Protein AF-A0A832H7Q5-F1 (afdb_monomer_lite)

Radius of gyration: 24.89 Å; chains: 1; bounding box: 67×44×54 Å

pLDDT: mean 77.98, std 15.58, range [41.97, 97.06]

Sequence (79 aa):
MTDVLHFWLMGTTLTIRLRQDLALWLQEQSRATGRSQSSLVKEALDKARGAKPAKPFLKLAGSLEGDSGFSRRKGFARQ

Secondary structure (DSSP, 8-state):
----------S-----PPPHHHHHHHHHHHHHHT--HHHHHHHHHHHHHHTS---GGGTTTTSS---TTTT-STTT---

Foldseek 3Di:
DDDDPPPDPPDDDDDDDDDPVVVVVLVVVCVVVVHDSVVVVVVVVVVVVVPPPPVVVCPCPVVDDDDPCPQPDPPRDDD

Structure (mmCIF, N/CA/C/O backbone):
data_AF-A0A832H7Q5-F1
#
_entry.id   AF-A0A832H7Q5-F1
#
loop_
_atom_site.group_PDB
_atom_site.id
_atom_site.type_symbol
_atom_site.label_atom_id
_atom_site.label_alt_id
_atom_site.label_comp_id
_atom_site.label_asym_id
_atom_site.label_entity_id
_atom_site.label_seq_id
_atom_site.pdbx_PDB_ins_code
_atom_site.Cartn_x
_atom_site.Cartn_y
_atom_site.Cartn_z
_atom_site.occupancy
_atom_site.B_iso_or_equiv
_atom_site.auth_seq_id
_atom_site.auth_comp_id
_atom_site.auth_asym_id
_atom_site.auth_atom_id
_atom_site.pdbx_PDB_model_num
ATOM 1 N N . MET A 1 1 ? -34.755 30.445 4.688 1.00 41.97 1 MET A N 1
ATOM 2 C CA . MET A 1 1 ? -33.522 30.324 3.884 1.00 41.97 1 MET A CA 1
ATOM 3 C C . MET A 1 1 ? -32.712 29.185 4.472 1.00 41.97 1 MET A C 1
ATOM 5 O O . MET A 1 1 ? -32.083 29.371 5.501 1.00 41.97 1 MET A O 1
ATOM 9 N N . THR A 1 2 ? -32.849 27.983 3.919 1.00 49.06 2 THR A N 1
ATOM 10 C CA . THR A 1 2 ? -32.082 26.805 4.344 1.00 49.06 2 THR A CA 1
ATOM 11 C C . THR A 1 2 ? -30.953 26.612 3.347 1.00 49.06 2 THR A C 1
ATOM 13 O O . THR A 1 2 ? -31.186 26.127 2.241 1.00 49.06 2 THR A O 1
ATOM 16 N N . ASP A 1 3 ? -29.759 27.057 3.722 1.00 51.47 3 ASP A N 1
ATOM 17 C CA . ASP A 1 3 ? -28.536 26.824 2.960 1.00 51.47 3 ASP A CA 1
ATOM 18 C C . ASP A 1 3 ? -28.243 25.318 2.954 1.00 51.47 3 ASP A C 1
ATOM 20 O O . ASP A 1 3 ? -27.944 24.713 3.986 1.00 51.47 3 ASP A O 1
ATOM 24 N N . VAL A 1 4 ? -28.410 24.688 1.793 1.00 60.06 4 VAL A N 1
ATOM 25 C CA . VAL A 1 4 ? -28.065 23.283 1.582 1.00 60.06 4 VAL A CA 1
ATOM 26 C C . VAL A 1 4 ? -26.582 23.243 1.240 1.00 60.06 4 VAL A C 1
ATOM 28 O O . VAL A 1 4 ? -26.176 23.626 0.144 1.00 60.06 4 VAL A O 1
ATOM 31 N N . LEU A 1 5 ? -25.762 22.783 2.186 1.00 65.62 5 LEU A N 1
ATOM 32 C CA . LEU A 1 5 ? -24.339 22.535 1.964 1.00 65.62 5 LEU A CA 1
ATOM 33 C C . LEU A 1 5 ? -24.165 21.475 0.866 1.00 65.62 5 LEU A C 1
ATOM 35 O O . LEU A 1 5 ? -24.256 20.272 1.114 1.00 65.62 5 LEU A O 1
ATOM 39 N N . HIS A 1 6 ? -23.887 21.919 -0.358 1.00 60.34 6 HIS A N 1
ATOM 40 C CA . HIS A 1 6 ? -23.406 21.048 -1.423 1.00 60.34 6 HIS A CA 1
ATOM 41 C C . HIS A 1 6 ? -21.973 20.619 -1.092 1.00 60.34 6 HIS A C 1
ATOM 43 O O . HIS A 1 6 ? -21.014 21.349 -1.342 1.00 60.34 6 HIS A O 1
ATOM 49 N N . PHE A 1 7 ? -21.827 19.423 -0.520 1.00 60.09 7 PHE A N 1
ATOM 50 C CA . PHE A 1 7 ? -20.532 18.792 -0.283 1.00 60.09 7 PHE A CA 1
ATOM 51 C C . PHE A 1 7 ? -19.917 18.408 -1.636 1.00 60.09 7 PHE A C 1
ATOM 53 O O . PHE A 1 7 ? -20.138 17.317 -2.161 1.00 60.09 7 PHE A O 1
ATOM 60 N N . TRP A 1 8 ? -19.188 19.341 -2.249 1.00 57.84 8 TRP A N 1
ATOM 61 C CA . TRP A 1 8 ? -18.369 19.058 -3.421 1.00 57.84 8 TRP A CA 1
ATOM 62 C C . TRP A 1 8 ? -17.326 18.013 -3.026 1.00 57.84 8 TRP A C 1
ATOM 64 O O . TRP A 1 8 ? -16.453 18.260 -2.197 1.00 57.84 8 TRP A O 1
ATOM 74 N N . LEU A 1 9 ? -17.446 16.816 -3.596 1.00 60.25 9 LEU A N 1
ATOM 75 C CA . LEU A 1 9 ? -16.521 15.712 -3.388 1.00 60.25 9 LEU A CA 1
ATOM 76 C C . LEU A 1 9 ? -15.145 16.131 -3.940 1.00 60.25 9 LEU A C 1
ATOM 78 O O . LEU A 1 9 ? -14.883 15.991 -5.131 1.00 60.25 9 LEU A O 1
ATOM 82 N N . MET A 1 10 ? -14.263 16.684 -3.102 1.00 66.25 10 MET A N 1
ATOM 83 C CA . MET A 1 10 ? -12.928 17.163 -3.508 1.00 66.25 10 MET A CA 1
ATOM 84 C C . MET A 1 10 ? -11.936 16.011 -3.778 1.00 66.25 10 MET A C 1
ATOM 86 O O . MET A 1 10 ? -10.762 16.076 -3.421 1.00 66.25 10 MET A O 1
ATOM 90 N N . GLY A 1 11 ? -12.405 14.919 -4.383 1.00 66.69 11 GLY A N 1
ATOM 91 C CA . GLY A 1 11 ? -11.598 13.758 -4.728 1.00 66.69 11 GLY A CA 1
ATOM 92 C C . GLY A 1 11 ? -12.309 12.824 -5.702 1.00 66.69 11 GLY A C 1
ATOM 93 O O . GLY A 1 11 ? -13.521 12.621 -5.630 1.00 66.69 11 GLY A O 1
ATOM 94 N N . THR A 1 12 ? -11.538 12.218 -6.604 1.00 77.25 12 THR A N 1
ATOM 95 C CA . THR A 1 12 ? -12.038 11.198 -7.530 1.00 77.25 12 THR A CA 1
ATOM 96 C C . THR A 1 12 ? -12.350 9.923 -6.748 1.00 77.25 12 THR A C 1
ATOM 98 O O . THR A 1 12 ? -11.441 9.211 -6.317 1.00 77.25 12 THR A O 1
ATOM 101 N N . THR A 1 13 ? -13.635 9.638 -6.536 1.00 82.00 13 THR A N 1
ATOM 102 C CA . THR A 1 13 ? -14.078 8.408 -5.867 1.00 82.00 13 THR A CA 1
ATOM 103 C C . THR A 1 13 ? -14.261 7.299 -6.894 1.00 82.00 13 THR A C 1
ATOM 105 O O . THR A 1 13 ? -15.003 7.455 -7.859 1.00 82.00 13 THR A O 1
ATOM 108 N N . LEU A 1 14 ? -13.584 6.173 -6.674 1.00 82.12 14 LEU A N 1
ATOM 109 C CA . LEU A 1 14 ? -13.705 4.962 -7.479 1.00 82.12 14 LEU A CA 1
ATOM 110 C C . LEU A 1 14 ? -14.294 3.846 -6.613 1.00 82.12 14 LEU A C 1
ATOM 112 O O . LEU A 1 14 ? -13.707 3.470 -5.599 1.00 82.12 14 LEU A O 1
ATOM 116 N N . THR A 1 15 ? -15.435 3.298 -7.025 1.00 88.50 15 THR A N 1
ATOM 117 C CA . THR A 1 15 ? -16.043 2.130 -6.378 1.00 88.50 15 THR A CA 1
ATOM 118 C C . THR A 1 15 ? -15.604 0.864 -7.107 1.00 88.50 15 THR A C 1
ATOM 120 O O . THR A 1 15 ? -15.868 0.708 -8.296 1.00 88.50 15 THR A O 1
ATOM 123 N N . ILE A 1 16 ? -14.946 -0.053 -6.397 1.00 87.75 16 ILE A N 1
ATOM 124 C CA . ILE A 1 16 ? -14.464 -1.325 -6.951 1.00 87.75 1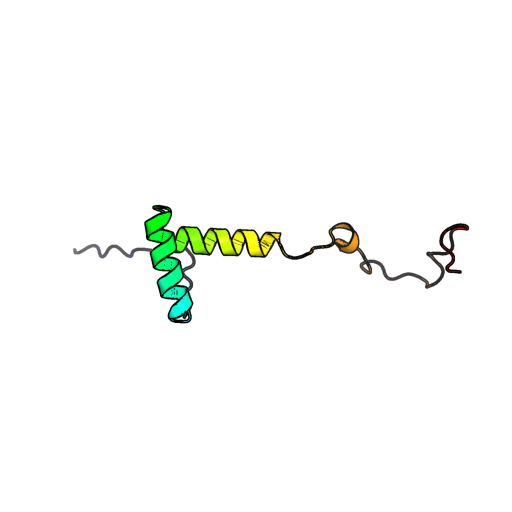6 ILE A CA 1
ATOM 125 C C . ILE A 1 16 ? -15.163 -2.471 -6.224 1.00 87.75 16 ILE A C 1
ATOM 127 O O . ILE A 1 16 ? -15.223 -2.487 -4.995 1.00 87.75 16 ILE A O 1
ATOM 131 N N . ARG A 1 17 ? -15.666 -3.451 -6.978 1.00 93.62 17 ARG A N 1
ATOM 132 C CA . ARG A 1 17 ? -16.134 -4.718 -6.409 1.00 93.62 17 ARG A CA 1
ATOM 133 C C . ARG A 1 17 ? -14.939 -5.638 -6.192 1.00 93.62 17 ARG A C 1
ATOM 135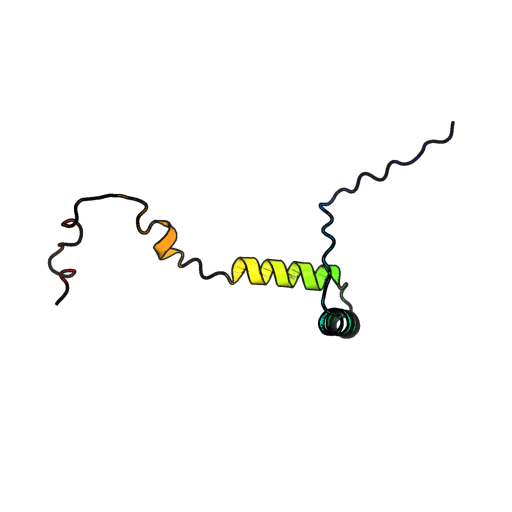 O O . ARG A 1 17 ? -14.248 -5.988 -7.144 1.00 93.62 17 ARG A O 1
ATOM 142 N N . LEU A 1 18 ? -14.705 -6.012 -4.941 1.00 93.50 18 LEU A N 1
ATOM 143 C CA . LEU A 1 18 ? -13.672 -6.967 -4.557 1.00 93.50 18 LEU A CA 1
ATOM 144 C C . LEU A 1 18 ? -14.305 -8.339 -4.338 1.00 93.50 18 LEU A C 1
ATOM 146 O O . LEU A 1 18 ? -15.476 -8.442 -3.968 1.00 93.50 18 LEU A O 1
ATOM 150 N N . ARG A 1 19 ? -13.522 -9.396 -4.553 1.00 97.00 19 ARG A N 1
ATOM 151 C CA . ARG A 1 19 ? -13.923 -10.734 -4.121 1.00 97.00 19 ARG A CA 1
ATOM 152 C C . ARG A 1 19 ? -14.011 -10.775 -2.590 1.00 97.00 19 ARG A C 1
ATOM 154 O O . ARG A 1 19 ? -13.299 -10.036 -1.906 1.00 97.00 19 ARG A O 1
ATOM 161 N N . GLN A 1 20 ? -14.901 -11.614 -2.066 1.00 95.44 20 GLN A N 1
ATOM 162 C CA . GLN A 1 20 ? -15.227 -11.649 -0.637 1.00 95.44 20 GLN A CA 1
ATOM 163 C C . GLN A 1 20 ? -14.016 -11.993 0.242 1.00 95.44 20 GLN A C 1
ATOM 165 O O . GLN A 1 20 ? -13.808 -11.350 1.268 1.00 95.44 20 GLN A O 1
ATOM 170 N N . ASP A 1 21 ? -13.194 -12.947 -0.196 1.00 97.06 21 ASP A N 1
ATOM 171 C CA . ASP A 1 21 ? -11.922 -13.327 0.431 1.00 97.06 21 ASP A CA 1
ATOM 172 C C . ASP A 1 21 ? -10.991 -12.119 0.603 1.00 97.06 21 ASP A C 1
ATOM 174 O O . ASP A 1 21 ? -10.472 -11.861 1.688 1.00 97.06 21 ASP A O 1
ATOM 178 N N . LEU A 1 22 ? -10.837 -11.326 -0.457 1.00 95.81 22 LEU A N 1
ATOM 179 C CA . LEU A 1 22 ? -9.946 -10.170 -0.472 1.00 95.81 22 LEU A CA 1
ATOM 180 C C . LEU A 1 22 ? -10.485 -9.026 0.395 1.00 95.81 22 LEU A C 1
ATOM 182 O O . LEU A 1 22 ? -9.709 -8.339 1.057 1.00 95.81 22 LEU A O 1
ATOM 186 N N . ALA A 1 23 ? -11.804 -8.833 0.423 1.00 95.19 23 ALA A N 1
ATOM 187 C CA . ALA A 1 23 ? -12.439 -7.832 1.275 1.00 95.19 23 ALA A CA 1
ATOM 188 C C . ALA A 1 23 ? -12.255 -8.144 2.770 1.00 95.19 23 ALA A C 1
ATOM 190 O O . ALA A 1 23 ? -11.910 -7.246 3.541 1.00 95.19 23 ALA A O 1
ATOM 191 N N . LEU A 1 24 ? -12.433 -9.411 3.165 1.00 96.88 24 LEU A N 1
ATOM 192 C CA . LEU A 1 24 ? -12.196 -9.868 4.538 1.00 96.88 24 LEU A CA 1
ATOM 193 C C . LEU A 1 24 ? -10.730 -9.694 4.927 1.00 96.88 24 LEU A C 1
ATOM 195 O O . LEU A 1 24 ? -10.431 -9.067 5.944 1.00 96.88 24 LEU A O 1
ATOM 199 N N . TRP A 1 25 ? -9.817 -10.143 4.066 1.00 96.69 25 TRP A N 1
ATOM 200 C CA . TRP A 1 25 ? -8.386 -9.974 4.292 1.00 96.69 25 TRP A CA 1
ATOM 201 C C . TRP A 1 25 ? -8.001 -8.495 4.453 1.00 96.69 25 TRP A C 1
ATOM 203 O O . TRP A 1 25 ? -7.291 -8.133 5.389 1.00 96.69 25 TRP A O 1
ATOM 213 N N . LEU A 1 26 ? -8.518 -7.600 3.603 1.00 95.88 26 LEU A N 1
ATOM 214 C CA . LEU A 1 26 ? -8.246 -6.162 3.700 1.00 95.88 26 LEU A CA 1
ATOM 215 C C . LEU A 1 26 ? -8.753 -5.564 5.024 1.00 95.88 26 LEU A C 1
ATOM 217 O O . LEU A 1 26 ? -8.108 -4.681 5.598 1.00 95.88 26 LEU A O 1
ATOM 221 N N . GLN A 1 27 ? -9.894 -6.042 5.527 1.00 95.75 27 GLN A N 1
ATOM 222 C CA . GLN A 1 27 ? -10.434 -5.632 6.821 1.00 95.75 27 GLN A CA 1
ATOM 223 C C . GLN A 1 27 ? -9.554 -6.101 7.986 1.00 95.75 27 GLN A C 1
ATOM 225 O O . GLN A 1 27 ? -9.289 -5.318 8.900 1.00 95.75 27 GLN A O 1
ATOM 230 N N . GLU A 1 28 ? -9.080 -7.342 7.953 1.00 97.06 28 GLU A N 1
ATOM 231 C CA . GLU A 1 28 ? -8.160 -7.886 8.957 1.00 97.06 28 GLU A CA 1
ATOM 232 C C . GLU A 1 28 ? -6.833 -7.127 8.968 1.00 97.06 28 GLU A C 1
ATOM 234 O O . GLU A 1 28 ? -6.374 -6.708 10.029 1.00 97.06 28 GLU A O 1
ATOM 239 N N . GLN A 1 29 ? -6.260 -6.854 7.792 1.00 96.38 29 GLN A N 1
ATOM 240 C CA . GLN A 1 29 ? -5.031 -6.066 7.675 1.00 96.38 29 GLN A CA 1
ATOM 241 C C . GLN A 1 29 ? -5.207 -4.641 8.198 1.00 96.38 29 GLN A C 1
ATOM 243 O O . GLN A 1 29 ? -4.329 -4.116 8.882 1.00 96.38 29 GLN A O 1
ATOM 248 N N . SER A 1 30 ? -6.351 -4.015 7.925 1.00 95.88 30 SER A N 1
ATOM 249 C CA . SER A 1 30 ? -6.689 -2.696 8.467 1.00 95.88 30 SER A CA 1
ATOM 250 C C . SER A 1 30 ? -6.707 -2.701 10.000 1.00 95.88 30 SER A C 1
ATOM 252 O O . SER A 1 30 ? -6.125 -1.811 10.618 1.00 95.88 30 SER A O 1
ATOM 254 N N . ARG A 1 31 ? -7.290 -3.735 10.621 1.00 95.50 31 ARG A N 1
ATOM 255 C CA . ARG A 1 31 ? -7.301 -3.904 12.085 1.00 95.50 31 ARG A CA 1
ATOM 256 C C . ARG A 1 31 ? -5.906 -4.157 12.650 1.00 95.50 31 ARG A C 1
ATOM 258 O O . ARG A 1 31 ? -5.538 -3.528 13.633 1.00 95.50 31 ARG A O 1
ATOM 265 N N . ALA A 1 32 ? -5.136 -5.041 12.021 1.00 96.25 32 ALA A N 1
ATOM 266 C CA . ALA A 1 32 ? -3.798 -5.407 12.479 1.00 96.25 32 ALA A CA 1
ATOM 267 C C . ALA A 1 32 ? -2.801 -4.240 12.388 1.00 96.25 32 ALA A C 1
ATOM 269 O O . ALA A 1 32 ? -1.952 -4.079 13.257 1.00 96.25 32 ALA A O 1
ATOM 270 N N . THR A 1 33 ? -2.911 -3.414 11.345 1.00 93.50 33 THR A N 1
ATOM 271 C CA . THR A 1 33 ? -1.996 -2.283 11.107 1.00 93.50 33 THR A CA 1
ATOM 272 C C . THR A 1 33 ? -2.478 -0.963 11.706 1.00 93.50 33 THR A C 1
ATOM 274 O O . THR A 1 33 ? -1.725 0.008 11.712 1.00 93.50 33 THR A O 1
ATOM 277 N N . GLY A 1 34 ? -3.733 -0.889 12.164 1.00 95.12 34 GLY A N 1
ATOM 278 C CA . GLY A 1 34 ? -4.360 0.353 12.623 1.00 95.12 34 GLY A CA 1
ATOM 279 C C . GLY A 1 34 ? -4.582 1.393 11.515 1.00 95.12 34 GLY A C 1
ATOM 280 O O . GLY A 1 34 ? -4.832 2.561 11.806 1.00 95.12 34 GLY A O 1
ATOM 281 N N . ARG A 1 35 ? -4.476 1.005 10.237 1.00 95.88 35 ARG A N 1
ATOM 282 C CA . ARG A 1 35 ? -4.622 1.900 9.075 1.00 95.88 35 ARG A CA 1
ATOM 283 C C . ARG A 1 35 ? -5.959 1.696 8.386 1.00 95.88 35 ARG A C 1
ATOM 285 O O . ARG A 1 35 ? -6.513 0.602 8.401 1.00 95.88 35 ARG A O 1
ATOM 292 N N . SER A 1 36 ? -6.469 2.729 7.715 1.00 94.19 36 SER A N 1
ATOM 293 C CA . SER A 1 36 ? -7.708 2.605 6.944 1.00 94.19 36 SER A CA 1
ATOM 294 C C . SER A 1 36 ? -7.527 1.703 5.718 1.00 94.19 36 SER A C 1
ATOM 296 O O . SER A 1 36 ? -6.486 1.722 5.056 1.00 94.19 36 SER A O 1
ATOM 298 N N . GLN A 1 37 ? -8.580 0.962 5.361 1.00 93.62 37 GLN A N 1
ATOM 299 C CA . GLN A 1 37 ? -8.606 0.128 4.153 1.00 93.62 37 GLN A CA 1
ATOM 300 C C . GLN A 1 37 ? -8.261 0.932 2.890 1.00 93.62 37 GLN A C 1
ATOM 302 O O . GLN A 1 37 ? -7.503 0.474 2.041 1.00 93.62 37 GLN A O 1
ATOM 307 N N . SER A 1 38 ? -8.762 2.168 2.784 1.00 91.00 38 SER A N 1
ATOM 308 C CA . SER A 1 38 ? -8.477 3.047 1.648 1.00 91.00 38 SER A CA 1
ATOM 309 C C . SER A 1 38 ? -7.006 3.461 1.573 1.00 91.00 38 SER A C 1
ATOM 311 O O . SER A 1 38 ? -6.469 3.560 0.473 1.00 91.00 38 SER A O 1
ATOM 313 N N . SER A 1 39 ? -6.334 3.671 2.711 1.00 93.12 39 SER A N 1
ATOM 314 C CA . SER A 1 39 ? -4.895 3.961 2.745 1.00 93.12 39 SER A CA 1
ATOM 315 C C . SER A 1 39 ? -4.078 2.766 2.255 1.00 93.12 39 SER A C 1
ATOM 317 O O . SER A 1 39 ? -3.191 2.943 1.423 1.00 93.12 39 SER A O 1
ATOM 319 N N . LEU A 1 40 ? -4.428 1.554 2.700 1.00 94.75 40 LEU A N 1
ATOM 320 C CA . LEU A 1 40 ? -3.776 0.315 2.265 1.00 94.75 40 LEU A CA 1
ATOM 321 C C . LEU A 1 40 ? -3.947 0.078 0.758 1.00 94.75 40 LEU A C 1
ATOM 323 O O . LEU A 1 40 ? -2.977 -0.227 0.067 1.00 94.75 40 LEU A O 1
ATOM 327 N N . VAL A 1 41 ? -5.160 0.275 0.231 1.00 93.44 41 VAL A N 1
ATOM 328 C CA . VAL A 1 41 ? -5.441 0.130 -1.208 1.00 93.44 41 VAL A CA 1
ATOM 329 C C . VAL A 1 41 ? -4.673 1.162 -2.032 1.00 93.44 41 VAL A C 1
ATOM 331 O O . VAL A 1 41 ? -4.060 0.800 -3.033 1.00 93.44 41 VAL A O 1
ATOM 334 N N . LYS A 1 42 ? -4.666 2.435 -1.617 1.00 92.81 42 LYS A N 1
ATOM 335 C CA . LYS A 1 42 ? -3.921 3.497 -2.316 1.00 92.81 42 LYS A CA 1
ATOM 336 C C . LYS A 1 42 ? -2.426 3.193 -2.368 1.00 92.81 42 LYS A C 1
ATOM 338 O O . LYS A 1 42 ? -1.839 3.238 -3.442 1.00 92.81 42 LYS A O 1
ATOM 343 N N . GLU A 1 43 ? -1.837 2.792 -1.245 1.00 93.75 43 GLU A N 1
ATOM 344 C CA . GLU A 1 43 ? -0.422 2.422 -1.190 1.00 93.75 43 GLU A CA 1
ATOM 345 C C . GLU A 1 43 ? -0.102 1.215 -2.081 1.00 93.75 43 GLU A C 1
ATOM 347 O O . GLU A 1 43 ? 0.912 1.213 -2.780 1.00 93.75 43 GLU A O 1
ATOM 352 N N . ALA A 1 44 ? -0.958 0.190 -2.089 1.00 91.81 44 ALA A N 1
ATOM 353 C CA . ALA A 1 44 ? -0.784 -0.962 -2.968 1.00 91.81 44 ALA A CA 1
ATOM 354 C C . ALA A 1 44 ? -0.831 -0.556 -4.451 1.00 91.81 44 ALA A C 1
ATOM 356 O O . ALA A 1 44 ? -0.020 -1.038 -5.244 1.00 91.81 44 ALA A O 1
ATOM 357 N N . LEU A 1 45 ? -1.730 0.361 -4.823 1.00 92.25 45 LEU A N 1
ATOM 358 C CA . LEU A 1 45 ? -1.812 0.908 -6.178 1.00 92.25 45 LEU A CA 1
ATOM 359 C C . LEU A 1 45 ? -0.575 1.739 -6.543 1.00 92.25 45 LEU A C 1
ATOM 361 O O . LEU A 1 45 ? -0.060 1.588 -7.650 1.00 92.25 45 LEU A O 1
ATOM 365 N N . ASP A 1 46 ? -0.056 2.559 -5.628 1.00 91.75 46 ASP A N 1
ATOM 366 C CA . ASP A 1 46 ? 1.177 3.326 -5.849 1.00 91.75 46 ASP A CA 1
ATOM 367 C C . ASP A 1 46 ? 2.392 2.407 -6.022 1.00 91.75 46 ASP A C 1
ATOM 369 O O . ASP A 1 46 ? 3.186 2.579 -6.953 1.00 91.75 46 ASP A O 1
ATOM 373 N N . LYS A 1 47 ? 2.501 1.361 -5.195 1.00 90.31 47 LYS A N 1
ATOM 374 C CA . LYS A 1 47 ? 3.531 0.325 -5.347 1.00 90.31 47 LYS A CA 1
ATOM 375 C C . LYS A 1 47 ? 3.399 -0.397 -6.684 1.00 90.31 47 LYS A C 1
ATOM 377 O O . LYS A 1 47 ? 4.393 -0.544 -7.387 1.00 90.31 47 LYS A O 1
ATOM 382 N N . ALA A 1 48 ? 2.189 -0.793 -7.080 1.00 88.56 48 ALA A N 1
ATOM 383 C CA . ALA A 1 48 ? 1.943 -1.444 -8.367 1.00 88.56 48 ALA A CA 1
ATOM 384 C C . ALA A 1 48 ? 2.257 -0.524 -9.561 1.00 88.56 48 ALA A C 1
ATOM 386 O O . ALA A 1 48 ? 2.763 -0.984 -10.586 1.00 88.56 48 ALA A O 1
ATOM 387 N N . ARG A 1 49 ? 2.011 0.786 -9.427 1.00 83.44 49 ARG A N 1
ATOM 388 C CA . ARG A 1 49 ? 2.388 1.796 -10.424 1.00 83.44 49 ARG A CA 1
ATOM 389 C C . ARG A 1 49 ? 3.904 1.865 -10.604 1.00 83.44 49 ARG A C 1
ATOM 391 O O . ARG A 1 49 ? 4.359 1.923 -11.744 1.00 83.44 49 ARG A O 1
ATOM 398 N N 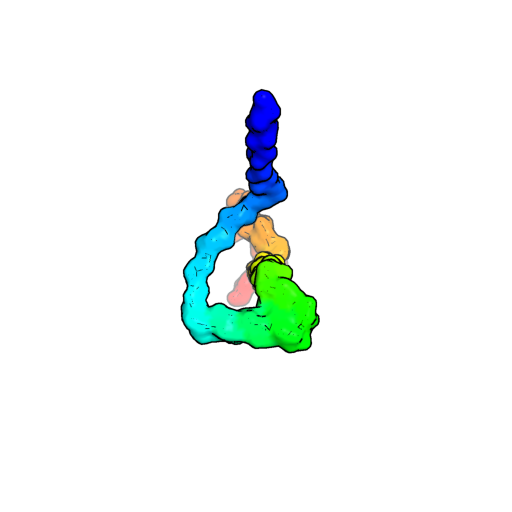. GLY A 1 50 ? 4.665 1.839 -9.509 1.00 77.75 50 GLY A N 1
ATOM 399 C CA . GLY A 1 50 ? 6.133 1.848 -9.528 1.00 77.75 50 GLY A CA 1
ATOM 400 C C . GLY A 1 50 ? 6.770 0.508 -9.911 1.00 77.75 50 GLY A C 1
ATOM 401 O O . GLY A 1 50 ? 7.853 0.489 -10.484 1.00 77.75 50 GLY A O 1
ATOM 402 N N . ALA A 1 51 ? 6.090 -0.608 -9.643 1.00 70.69 51 ALA A N 1
ATOM 403 C CA . ALA A 1 51 ? 6.585 -1.960 -9.900 1.00 70.69 51 ALA A CA 1
ATOM 404 C C . ALA A 1 51 ? 6.455 -2.412 -11.365 1.00 70.69 51 ALA A C 1
ATOM 406 O O . ALA A 1 51 ? 6.959 -3.479 -11.718 1.00 70.69 51 ALA A O 1
ATOM 407 N N . LYS A 1 52 ? 5.807 -1.628 -12.244 1.00 61.50 52 LYS A N 1
ATOM 408 C CA . LYS A 1 52 ? 5.879 -1.899 -13.686 1.00 61.50 52 LYS A CA 1
ATOM 409 C C . LYS A 1 52 ? 7.350 -1.845 -14.112 1.00 61.50 52 LYS A C 1
ATOM 411 O O . LYS A 1 52 ? 8.000 -0.836 -13.838 1.00 61.50 52 LYS A O 1
ATOM 416 N N . PRO A 1 53 ? 7.877 -2.856 -14.828 1.00 59.53 53 PRO A N 1
ATOM 417 C CA . PRO A 1 53 ? 9.219 -2.789 -15.375 1.00 59.53 53 PRO A CA 1
ATOM 418 C C . PRO A 1 53 ? 9.212 -1.803 -16.545 1.00 59.53 53 PRO A C 1
ATOM 420 O O . PRO A 1 53 ? 9.219 -2.183 -17.714 1.00 59.53 53 PRO A O 1
ATOM 423 N N . ALA A 1 54 ? 9.205 -0.507 -16.250 1.00 63.03 54 ALA A N 1
ATOM 424 C CA . ALA A 1 54 ? 9.775 0.450 -17.169 1.00 63.03 54 ALA A CA 1
ATOM 425 C C . ALA A 1 54 ? 11.256 0.101 -17.175 1.00 63.03 54 ALA A C 1
ATOM 427 O O . ALA A 1 54 ? 11.957 0.469 -16.247 1.00 63.03 54 ALA A O 1
ATOM 428 N N . LYS A 1 55 ? 11.726 -0.679 -18.155 1.00 70.62 55 LYS A N 1
ATOM 429 C CA . LYS A 1 55 ? 13.152 -0.721 -18.486 1.00 70.62 55 LYS A CA 1
ATOM 430 C C . LYS A 1 55 ? 13.490 0.724 -18.856 1.00 70.62 55 LYS A C 1
ATOM 432 O O . LYS A 1 55 ? 13.180 1.115 -19.980 1.00 70.62 55 LYS A O 1
ATOM 437 N N . PRO A 1 56 ? 14.015 1.567 -17.944 1.00 66.81 56 PRO A N 1
ATOM 438 C CA . PRO A 1 56 ? 14.042 3.012 -18.174 1.00 66.81 56 PRO A CA 1
ATOM 439 C C . PRO A 1 56 ? 14.993 3.326 -19.331 1.00 66.81 56 PRO A C 1
ATOM 441 O O . PRO A 1 56 ? 14.758 4.233 -20.120 1.00 66.81 56 PRO A O 1
ATOM 444 N N . PHE A 1 57 ? 16.009 2.473 -19.485 1.00 67.94 57 PHE A N 1
ATOM 445 C CA . PHE A 1 57 ? 16.935 2.425 -20.608 1.00 67.94 57 PHE A CA 1
ATOM 446 C C . PHE A 1 57 ? 16.278 2.096 -21.961 1.00 67.94 57 PHE A C 1
ATOM 448 O O . PHE A 1 57 ? 16.850 2.416 -22.994 1.00 67.94 57 PHE A O 1
ATOM 455 N N . LEU A 1 58 ? 15.084 1.492 -21.987 1.00 71.75 58 LEU A N 1
ATOM 456 C CA . LEU A 1 58 ? 14.301 1.268 -23.210 1.00 71.75 58 LEU A CA 1
ATOM 457 C C . LEU A 1 58 ? 13.233 2.338 -23.451 1.00 71.75 58 LEU A C 1
ATOM 459 O O . LEU A 1 58 ? 12.477 2.216 -24.408 1.00 71.75 58 LEU A O 1
ATOM 463 N N . LYS A 1 59 ? 13.160 3.400 -22.638 1.00 74.00 59 LYS A N 1
ATOM 464 C CA . LYS A 1 59 ? 12.184 4.487 -22.837 1.00 74.00 59 LYS A CA 1
ATOM 465 C C . LYS A 1 59 ? 12.267 5.111 -24.238 1.00 74.00 59 LYS A C 1
ATOM 467 O O . LYS A 1 59 ? 11.259 5.577 -24.753 1.00 74.00 59 LYS A O 1
ATOM 472 N N . LEU A 1 60 ? 13.463 5.120 -24.826 1.00 74.81 60 LEU A N 1
ATOM 473 C CA . LEU A 1 60 ? 13.749 5.646 -26.165 1.00 74.81 60 LEU A CA 1
ATOM 474 C C . LEU A 1 60 ? 14.094 4.535 -27.172 1.00 74.81 60 LEU A C 1
ATOM 476 O O . LEU A 1 60 ? 14.499 4.815 -28.297 1.00 74.81 60 LEU A O 1
ATOM 480 N N . ALA A 1 61 ? 13.976 3.260 -26.787 1.00 73.56 61 ALA A N 1
ATOM 481 C CA . ALA A 1 61 ? 14.258 2.166 -27.708 1.00 73.56 61 ALA A CA 1
ATOM 482 C C . ALA A 1 61 ? 13.201 2.157 -28.820 1.00 73.56 61 ALA A C 1
ATOM 484 O O . ALA A 1 61 ? 12.013 2.015 -28.545 1.00 73.56 61 ALA A O 1
ATOM 485 N N . GLY A 1 62 ? 13.644 2.340 -30.065 1.00 70.75 62 GLY A N 1
ATOM 486 C CA . GLY A 1 62 ? 12.759 2.444 -31.227 1.00 70.75 62 GLY A CA 1
ATOM 487 C C . GLY A 1 62 ? 12.078 3.807 -31.401 1.00 70.75 62 GLY A C 1
ATOM 488 O O . GLY A 1 62 ? 11.227 3.930 -32.271 1.00 70.75 62 GLY A O 1
ATOM 489 N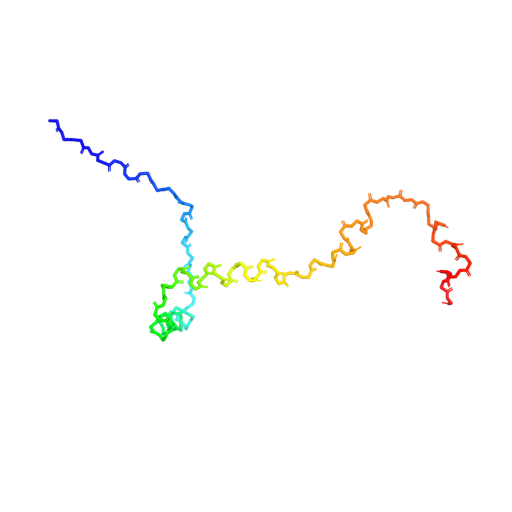 N . SER A 1 63 ? 12.437 4.840 -30.623 1.00 77.31 63 SER A N 1
ATOM 490 C CA . SER A 1 63 ? 11.897 6.197 -30.829 1.00 77.31 63 SER A CA 1
ATOM 491 C C . SER A 1 63 ? 12.478 6.902 -32.057 1.00 77.31 63 SER A C 1
ATOM 493 O O . SER A 1 63 ? 11.983 7.950 -32.455 1.00 77.31 63 SER A O 1
ATOM 495 N N . LEU A 1 64 ? 13.566 6.365 -32.608 1.00 70.81 64 LEU A N 1
ATOM 496 C CA . LEU A 1 64 ? 14.196 6.832 -33.832 1.00 70.81 64 LEU A CA 1
ATOM 497 C C . LEU A 1 64 ? 14.181 5.681 -34.832 1.00 70.81 64 LEU A C 1
ATOM 499 O O . LEU A 1 64 ? 14.721 4.609 -34.555 1.00 70.81 64 LEU A O 1
ATOM 503 N N . GLU A 1 65 ? 13.563 5.923 -35.979 1.00 72.31 65 GLU A N 1
ATOM 504 C CA . GLU A 1 65 ? 13.660 5.051 -37.139 1.00 72.31 65 GLU A CA 1
ATOM 505 C C . GLU A 1 65 ? 14.915 5.444 -37.925 1.00 72.31 65 GLU A C 1
ATOM 507 O O . GLU A 1 65 ? 15.153 6.621 -38.203 1.00 72.31 65 GLU A O 1
ATOM 512 N N . GLY A 1 66 ? 15.769 4.468 -38.212 1.00 71.00 66 GLY A N 1
ATOM 513 C CA . GLY A 1 66 ? 17.045 4.687 -38.876 1.00 71.00 66 GLY A CA 1
ATOM 514 C C . GLY A 1 66 ? 17.448 3.468 -39.688 1.00 71.00 66 GLY A C 1
ATOM 515 O O . GLY A 1 66 ? 16.916 2.378 -39.486 1.00 71.00 66 GLY A O 1
ATOM 516 N N . ASP A 1 67 ? 18.388 3.656 -40.611 1.00 75.50 67 ASP A N 1
ATOM 517 C CA . ASP A 1 67 ? 18.896 2.576 -41.444 1.00 75.50 67 ASP A CA 1
ATOM 518 C C . ASP A 1 67 ? 19.398 1.399 -40.587 1.00 75.50 67 ASP A C 1
ATOM 520 O O . ASP A 1 67 ? 20.090 1.561 -39.574 1.00 75.50 67 ASP A O 1
ATOM 524 N N . SER A 1 68 ? 19.068 0.189 -41.036 1.00 67.44 68 SER A N 1
ATOM 525 C CA . SER A 1 68 ? 19.431 -1.097 -40.429 1.00 67.44 68 SER A CA 1
ATOM 526 C C . SER A 1 68 ? 20.942 -1.262 -40.181 1.00 67.44 68 SER A C 1
ATOM 528 O O . SER A 1 68 ? 21.370 -2.133 -39.420 1.00 67.44 68 SER A O 1
ATOM 530 N N . GLY A 1 69 ? 21.767 -0.419 -40.812 1.00 68.19 69 GLY A N 1
ATOM 531 C CA . GLY A 1 69 ? 23.218 -0.383 -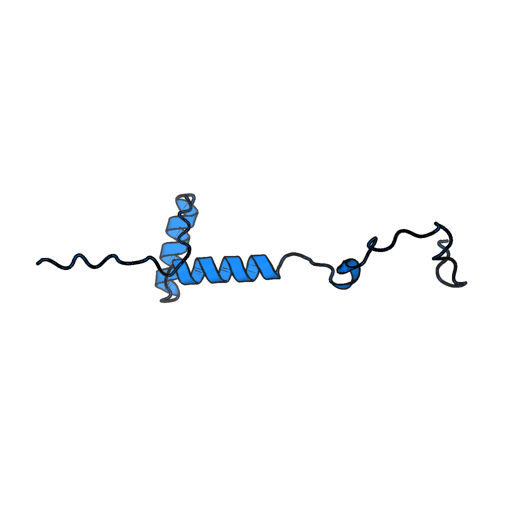40.688 1.00 68.19 69 GLY A CA 1
ATOM 532 C C . GLY A 1 69 ? 23.796 0.472 -39.554 1.00 68.19 69 GLY A C 1
ATOM 533 O O . GLY A 1 69 ? 25.013 0.437 -39.371 1.00 68.19 69 GLY A O 1
ATOM 534 N N . PHE A 1 70 ? 23.005 1.211 -38.766 1.00 65.38 70 PHE A N 1
ATOM 535 C CA . PHE A 1 70 ? 23.574 2.129 -37.760 1.00 65.38 70 PHE A CA 1
ATOM 536 C C . PHE A 1 70 ? 24.257 1.438 -36.570 1.00 65.38 70 PHE A C 1
ATOM 538 O O . PHE A 1 70 ? 25.187 1.993 -35.982 1.00 65.38 70 PHE A O 1
ATOM 545 N N . SER A 1 71 ? 23.894 0.193 -36.253 1.00 63.12 71 SER A N 1
ATOM 546 C CA . SER A 1 71 ? 24.550 -0.599 -35.199 1.00 63.12 71 SER A CA 1
ATOM 547 C C . SER A 1 71 ? 25.789 -1.364 -35.701 1.00 63.12 71 SER A C 1
ATOM 549 O O . SER A 1 71 ? 26.006 -2.518 -35.335 1.00 63.12 71 SER A O 1
ATOM 551 N N . ARG A 1 72 ? 26.619 -0.751 -36.555 1.00 63.81 72 ARG A N 1
ATOM 552 C CA . ARG A 1 72 ? 27.826 -1.373 -37.143 1.00 63.81 72 ARG A CA 1
ATOM 553 C C . ARG A 1 72 ? 29.141 -0.754 -36.657 1.00 63.81 72 ARG A C 1
ATOM 555 O O . ARG A 1 72 ? 30.122 -0.708 -37.395 1.00 63.81 72 ARG A O 1
ATOM 562 N N . ARG A 1 73 ? 29.218 -0.286 -35.405 1.00 59.78 73 ARG A N 1
ATOM 563 C CA . ARG A 1 73 ? 30.543 -0.047 -34.800 1.00 59.78 73 ARG A CA 1
ATOM 564 C C . ARG A 1 73 ? 31.272 -1.388 -34.670 1.00 59.78 73 ARG A C 1
ATOM 566 O O . ARG A 1 73 ? 30.649 -2.383 -34.316 1.00 59.78 73 ARG A O 1
ATOM 573 N N . LYS A 1 74 ? 32.593 -1.386 -34.892 1.00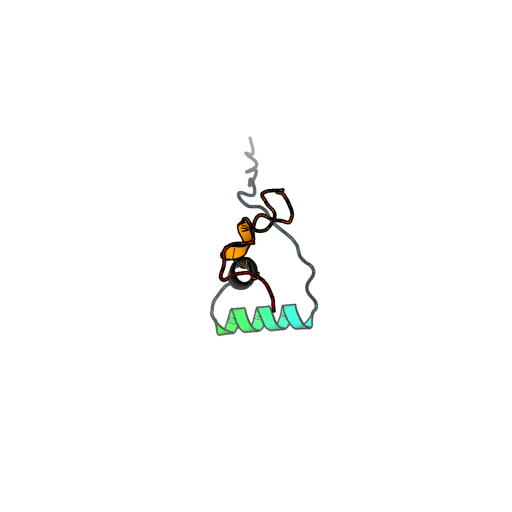 61.09 74 LYS A N 1
ATOM 574 C CA . LYS A 1 74 ? 33.514 -2.548 -34.934 1.00 61.09 74 LYS A CA 1
ATOM 575 C C . LYS A 1 74 ? 33.415 -3.546 -33.751 1.00 61.09 74 LYS A C 1
ATOM 577 O O . LYS A 1 74 ? 34.005 -4.612 -33.832 1.00 61.09 74 LYS A O 1
ATOM 582 N N . GLY A 1 75 ? 32.674 -3.232 -32.682 1.00 60.22 75 GLY A N 1
ATOM 583 C CA . GLY A 1 75 ? 32.435 -4.102 -31.519 1.00 60.22 75 GLY A CA 1
ATOM 584 C C . GLY A 1 75 ? 30.970 -4.477 -31.231 1.00 60.22 75 GLY A C 1
ATOM 585 O O . GLY A 1 75 ? 30.718 -5.080 -30.198 1.00 60.22 75 GLY A O 1
ATOM 586 N N . PHE A 1 76 ? 30.007 -4.115 -32.091 1.00 58.28 76 PHE A N 1
ATOM 587 C CA . PHE A 1 76 ? 28.568 -4.423 -31.927 1.00 58.28 76 PHE A CA 1
ATOM 588 C C . PHE A 1 76 ? 27.995 -5.320 -33.039 1.00 58.28 76 PHE A C 1
ATOM 590 O O . PHE A 1 76 ? 26.798 -5.608 -33.046 1.00 58.28 76 PHE A O 1
ATOM 597 N N . ALA A 1 77 ? 28.828 -5.768 -33.983 1.00 53.47 77 ALA A N 1
ATOM 598 C CA . ALA A 1 77 ? 28.429 -6.786 -34.946 1.00 53.47 77 ALA A CA 1
ATOM 599 C C . ALA A 1 77 ? 28.160 -8.102 -34.197 1.00 53.47 77 ALA A C 1
ATOM 601 O O . ALA A 1 77 ? 29.018 -8.573 -33.451 1.00 53.47 77 ALA A O 1
ATOM 602 N N . ARG A 1 78 ? 26.952 -8.657 -34.358 1.00 56.53 78 ARG A N 1
ATOM 603 C CA . ARG A 1 78 ? 26.606 -9.984 -33.833 1.00 56.53 78 ARG A CA 1
ATOM 604 C C . ARG A 1 78 ? 27.535 -11.026 -34.467 1.00 56.53 78 ARG A C 1
ATOM 606 O O . ARG A 1 78 ? 27.744 -10.972 -35.678 1.00 56.53 78 ARG A O 1
ATOM 613 N N . GLN A 1 79 ? 28.084 -11.914 -33.636 1.00 53.00 79 GLN A N 1
ATOM 614 C CA . GLN A 1 79 ? 28.593 -13.211 -34.090 1.00 53.00 79 GLN A CA 1
ATOM 615 C C . GLN A 1 79 ? 27.444 -14.053 -34.642 1.00 53.00 79 GLN A C 1
ATOM 617 O O . GLN A 1 79 ? 26.309 -13.890 -34.128 1.00 53.00 79 GLN A O 1
#